Protein AF-A0A0Q0E7V8-F1 (afdb_monomer)

Structure (mmCIF, N/CA/C/O backbone):
data_AF-A0A0Q0E7V8-F1
#
_entry.id   AF-A0A0Q0E7V8-F1
#
loop_
_atom_site.group_PDB
_atom_site.id
_atom_site.type_symbol
_atom_site.label_atom_id
_atom_site.label_alt_id
_atom_site.label_comp_id
_atom_site.label_asym_id
_atom_site.label_entity_id
_atom_site.label_seq_id
_atom_site.pdbx_PDB_ins_code
_atom_site.Cartn_x
_atom_site.Cartn_y
_atom_site.Cartn_z
_atom_site.occupancy
_atom_site.B_iso_or_equiv
_atom_site.auth_seq_id
_atom_site.auth_comp_id
_atom_site.auth_asym_id
_atom_site.auth_atom_id
_atom_site.pdbx_PDB_model_num
ATOM 1 N N . MET A 1 1 ? -2.379 3.615 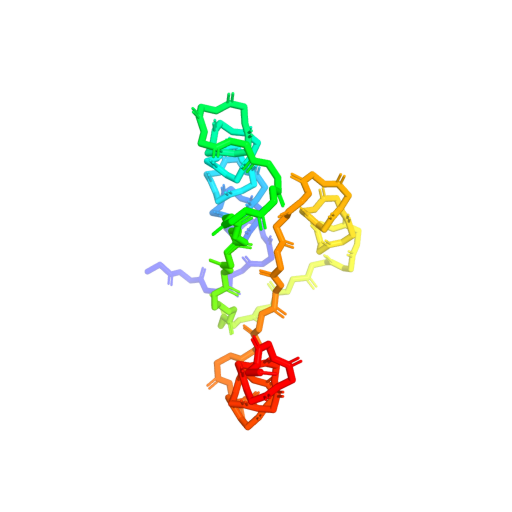-22.291 1.00 45.78 1 MET A N 1
ATOM 2 C CA . MET A 1 1 ? -1.313 4.263 -21.490 1.00 45.78 1 MET A CA 1
ATOM 3 C C . MET A 1 1 ? -0.171 3.271 -21.345 1.00 45.78 1 MET A C 1
ATOM 5 O O . MET A 1 1 ? -0.447 2.123 -21.038 1.00 45.78 1 MET A O 1
ATOM 9 N N . SER A 1 2 ? 1.064 3.674 -21.653 1.00 49.94 2 SER A N 1
ATOM 10 C CA . SER A 1 2 ? 2.258 2.818 -21.548 1.00 49.94 2 SER A CA 1
ATOM 11 C C . SER A 1 2 ? 2.666 2.650 -20.076 1.00 49.94 2 SER A C 1
ATOM 13 O O . SER A 1 2 ? 2.682 3.638 -19.339 1.00 49.94 2 SER A O 1
ATOM 15 N N . ASN A 1 3 ? 2.991 1.419 -19.660 1.00 60.31 3 ASN A N 1
ATOM 16 C CA . ASN A 1 3 ? 3.464 1.049 -18.315 1.00 60.31 3 ASN A CA 1
ATOM 17 C C . ASN A 1 3 ? 4.914 1.513 -18.076 1.00 60.31 3 ASN A C 1
ATOM 19 O O . ASN A 1 3 ? 5.798 0.717 -17.762 1.00 60.31 3 ASN A O 1
ATOM 23 N N . SER A 1 4 ? 5.181 2.801 -18.280 1.00 60.69 4 SER A N 1
ATOM 24 C CA . SER A 1 4 ? 6.489 3.396 -18.032 1.00 60.69 4 SER A CA 1
ATOM 25 C C . SER A 1 4 ? 6.616 3.848 -16.578 1.00 60.69 4 SER A C 1
ATOM 27 O O . SER A 1 4 ? 5.655 4.329 -15.975 1.00 60.69 4 SER A O 1
ATOM 29 N N . ALA A 1 5 ? 7.833 3.772 -16.032 1.00 62.34 5 ALA A N 1
ATOM 30 C CA . ALA A 1 5 ? 8.121 4.145 -14.645 1.00 62.34 5 ALA A CA 1
ATOM 31 C C . ALA A 1 5 ? 7.651 5.568 -14.278 1.00 62.34 5 ALA A C 1
ATOM 33 O O . ALA A 1 5 ? 7.274 5.816 -13.136 1.00 62.34 5 ALA A O 1
ATOM 34 N N . THR A 1 6 ? 7.636 6.499 -15.238 1.00 64.75 6 THR A N 1
ATOM 35 C CA . THR A 1 6 ? 7.158 7.877 -15.039 1.00 64.75 6 THR A CA 1
ATOM 36 C C . THR A 1 6 ? 5.635 7.956 -14.896 1.00 64.75 6 THR A C 1
ATOM 38 O O . THR A 1 6 ? 5.138 8.729 -14.078 1.00 64.75 6 THR A O 1
ATOM 41 N N . ASN A 1 7 ? 4.875 7.163 -15.662 1.00 70.12 7 ASN A N 1
ATOM 42 C CA . ASN A 1 7 ? 3.414 7.119 -15.538 1.00 70.12 7 ASN A CA 1
ATOM 43 C C . ASN A 1 7 ? 3.000 6.470 -14.210 1.00 70.12 7 ASN A C 1
ATOM 45 O O . ASN A 1 7 ? 2.110 6.976 -13.523 1.00 70.12 7 ASN A O 1
ATOM 49 N N . SER A 1 8 ? 3.729 5.424 -13.814 1.00 74.88 8 SER A N 1
ATOM 50 C CA . SER A 1 8 ? 3.582 4.730 -12.537 1.00 74.88 8 SER A CA 1
ATOM 51 C C . SER A 1 8 ? 3.682 5.672 -11.328 1.00 74.88 8 SER A C 1
ATOM 53 O O . SER A 1 8 ? 2.908 5.527 -10.386 1.00 74.88 8 SER A O 1
ATOM 55 N N . VAL A 1 9 ? 4.565 6.685 -11.367 1.00 78.44 9 VAL A N 1
ATOM 56 C CA . VAL A 1 9 ? 4.715 7.667 -10.269 1.00 78.44 9 VAL A CA 1
ATOM 57 C C . VAL A 1 9 ? 3.438 8.466 -10.046 1.00 78.44 9 VAL A C 1
ATOM 59 O O . VAL A 1 9 ? 2.977 8.577 -8.915 1.00 78.44 9 VAL A O 1
ATOM 62 N N . LYS A 1 10 ? 2.853 9.016 -11.119 1.00 77.69 10 LYS A N 1
ATOM 63 C CA . LYS A 1 10 ? 1.654 9.859 -11.007 1.00 77.69 10 LYS A CA 1
ATOM 64 C C . LYS A 1 10 ? 0.497 9.063 -10.403 1.00 77.69 10 LYS A C 1
ATOM 66 O O . LYS A 1 10 ? -0.122 9.514 -9.449 1.00 77.69 10 LYS A O 1
ATOM 71 N N . ARG A 1 11 ? 0.267 7.845 -10.898 1.00 82.75 11 ARG A N 1
ATOM 72 C CA . ARG A 1 11 ? -0.851 7.009 -10.438 1.00 82.75 11 ARG A CA 1
ATOM 73 C C . ARG A 1 11 ? -0.666 6.500 -9.009 1.00 82.75 11 ARG A C 1
ATOM 75 O O . ARG A 1 11 ? -1.636 6.429 -8.262 1.00 82.75 11 ARG A O 1
ATOM 82 N N . LEU A 1 12 ? 0.556 6.135 -8.626 1.00 89.25 12 LEU A N 1
ATOM 83 C CA . LEU A 1 12 ? 0.807 5.590 -7.296 1.00 89.25 12 LEU A CA 1
ATOM 84 C C . LEU A 1 12 ? 0.961 6.692 -6.245 1.00 89.25 12 LEU A C 1
ATOM 86 O O . LEU A 1 12 ? 0.205 6.738 -5.280 1.00 89.25 12 LEU A O 1
ATOM 90 N N . ASN A 1 13 ? 1.917 7.597 -6.440 1.00 89.06 13 ASN A N 1
ATOM 91 C CA . ASN A 1 13 ? 2.286 8.565 -5.411 1.00 89.06 13 ASN A CA 1
ATOM 92 C C . ASN A 1 13 ? 1.336 9.761 -5.382 1.00 89.06 13 ASN A C 1
ATOM 94 O O . ASN A 1 13 ? 0.966 10.215 -4.302 1.00 89.06 13 ASN A O 1
ATOM 98 N N . ASN A 1 14 ? 0.915 10.273 -6.540 1.00 85.56 14 ASN A N 1
ATOM 99 C CA . ASN A 1 14 ? 0.083 11.478 -6.560 1.00 85.56 14 ASN A CA 1
ATOM 100 C C . ASN A 1 14 ? -1.406 11.158 -6.398 1.00 85.56 14 ASN A C 1
ATOM 102 O O . ASN A 1 14 ? -2.109 11.945 -5.777 1.00 85.56 14 ASN A O 1
ATOM 106 N N . ASP A 1 15 ? -1.876 10.006 -6.887 1.00 88.25 15 ASP A N 1
ATOM 107 C CA . ASP A 1 15 ? -3.292 9.644 -6.761 1.00 88.25 15 ASP A CA 1
ATOM 108 C C . ASP A 1 15 ? -3.541 8.680 -5.592 1.00 88.25 15 ASP A C 1
ATOM 110 O O . ASP A 1 15 ? -4.266 9.016 -4.654 1.00 88.25 15 ASP A O 1
ATOM 114 N N . ALA A 1 16 ? -2.967 7.472 -5.627 1.00 90.50 16 ALA A N 1
ATOM 115 C CA . ALA A 1 16 ? -3.311 6.426 -4.661 1.00 90.50 16 ALA A CA 1
ATOM 116 C C . ALA A 1 16 ? -2.836 6.751 -3.235 1.00 90.50 16 ALA A C 1
ATOM 118 O O . ALA A 1 16 ? -3.623 6.662 -2.294 1.00 90.50 16 ALA A O 1
ATOM 119 N N . ALA A 1 17 ? -1.588 7.191 -3.066 1.00 92.88 17 ALA A N 1
ATOM 120 C CA . ALA A 1 17 ? -1.046 7.507 -1.745 1.00 92.88 17 ALA A CA 1
ATOM 121 C C . ALA A 1 17 ? -1.673 8.775 -1.131 1.00 92.88 17 ALA A C 1
ATOM 123 O O . ALA A 1 17 ? -1.877 8.832 0.078 1.00 92.88 17 ALA A O 1
ATOM 124 N N . VAL A 1 18 ? -2.072 9.761 -1.947 1.00 93.62 18 VAL A N 1
ATOM 125 C CA . VAL A 1 18 ? -2.851 10.920 -1.458 1.00 93.62 18 VAL A CA 1
ATOM 126 C C . VAL A 1 18 ? -4.221 10.480 -0.941 1.00 93.62 18 VAL A C 1
ATOM 128 O O . VAL A 1 18 ? -4.654 10.930 0.120 1.00 93.62 18 VAL A O 1
ATOM 131 N N . LYS A 1 19 ? -4.901 9.570 -1.649 1.00 93.56 19 LYS A N 1
ATOM 132 C CA . LYS A 1 19 ? -6.180 9.014 -1.183 1.00 93.56 19 LYS A CA 1
ATOM 133 C C . LYS A 1 19 ? -6.017 8.176 0.083 1.00 93.56 19 LYS A C 1
A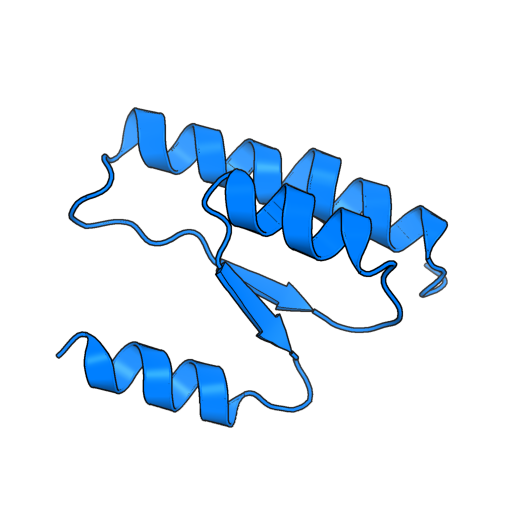TOM 135 O O . LYS A 1 19 ? -6.874 8.270 0.954 1.00 93.56 19 LYS A O 1
ATOM 140 N N . ALA A 1 20 ? -4.926 7.420 0.209 1.00 95.00 20 ALA A N 1
ATOM 141 C CA . ALA A 1 20 ? -4.623 6.658 1.418 1.00 95.00 20 ALA A CA 1
ATOM 142 C C . ALA A 1 20 ? -4.535 7.563 2.652 1.00 95.00 20 ALA A C 1
ATOM 144 O O . ALA A 1 20 ? -5.267 7.353 3.616 1.00 95.00 20 ALA A O 1
ATOM 145 N N . GLU A 1 21 ? -3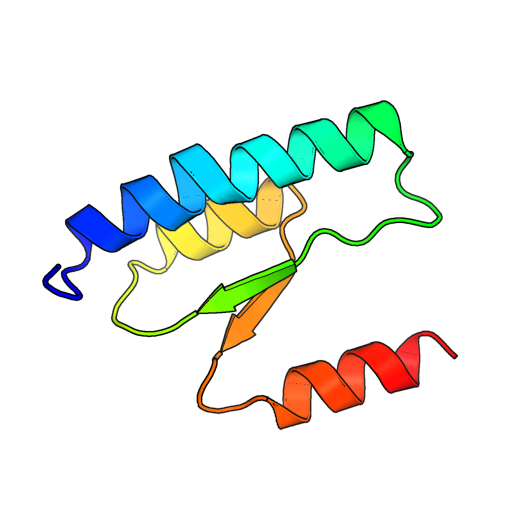.727 8.623 2.592 1.00 94.75 21 GLU A N 1
ATOM 146 C CA . GLU A 1 21 ? -3.624 9.596 3.686 1.00 94.75 21 GLU A CA 1
ATOM 147 C C . GLU A 1 21 ? -4.969 10.241 4.017 1.00 94.75 21 GLU A C 1
ATOM 149 O O . GLU A 1 21 ? -5.296 10.443 5.187 1.00 94.75 21 GLU A O 1
ATOM 154 N N . TYR A 1 22 ? -5.753 10.579 2.992 1.00 95.50 22 TYR A N 1
ATOM 155 C CA . TYR A 1 22 ? -7.080 11.146 3.187 1.00 95.50 22 TYR A CA 1
ATOM 156 C C . TYR A 1 22 ? -8.007 10.166 3.919 1.00 95.50 22 TYR A C 1
ATOM 158 O O . TYR A 1 22 ? -8.612 10.540 4.920 1.00 95.50 22 TYR A O 1
ATOM 166 N N . TRP A 1 23 ? -8.080 8.907 3.483 1.00 95.44 23 TRP A N 1
ATOM 167 C CA . TRP A 1 23 ? -8.917 7.888 4.121 1.00 95.44 23 TRP A CA 1
ATOM 168 C C . TRP A 1 23 ? -8.509 7.617 5.562 1.00 95.44 23 TRP A C 1
ATOM 170 O O . TRP A 1 23 ? -9.377 7.579 6.427 1.00 95.44 23 TRP A O 1
ATOM 180 N N . LEU A 1 24 ? -7.209 7.522 5.844 1.00 94.75 24 LEU A N 1
ATOM 181 C CA . LEU A 1 24 ? -6.718 7.337 7.211 1.00 94.75 24 LEU A CA 1
ATOM 182 C C . LEU A 1 24 ? -7.092 8.515 8.120 1.00 94.75 24 LEU A C 1
ATOM 184 O O . LEU A 1 24 ? -7.435 8.312 9.282 1.00 94.75 24 LEU A O 1
ATOM 188 N N . LYS A 1 25 ? -7.085 9.747 7.594 1.00 94.38 25 LYS A N 1
ATOM 189 C CA . LYS A 1 25 ? -7.535 10.934 8.338 1.00 94.38 25 LYS A CA 1
ATOM 190 C C . LYS A 1 25 ? -9.046 10.953 8.573 1.00 94.38 25 LYS A C 1
ATOM 192 O O . LYS A 1 25 ? -9.472 11.419 9.621 1.00 94.38 25 LYS A O 1
ATOM 197 N N . GLN A 1 26 ? -9.848 10.519 7.600 1.00 95.75 26 GLN A N 1
ATOM 198 C CA . GLN A 1 26 ? -11.313 10.602 7.687 1.00 95.75 26 GLN A CA 1
ATOM 199 C C . GLN A 1 26 ? -11.942 9.443 8.457 1.00 95.75 26 GLN A C 1
ATOM 201 O O . GLN A 1 26 ? -12.894 9.645 9.202 1.00 95.75 26 GLN A O 1
ATOM 206 N N . PHE A 1 27 ? -11.425 8.234 8.265 1.00 93.62 27 PHE A N 1
ATOM 207 C CA . PHE A 1 27 ? -12.028 7.005 8.777 1.00 93.62 27 PHE A CA 1
ATOM 208 C C . PHE A 1 27 ? -11.221 6.378 9.920 1.00 93.62 27 PHE A C 1
ATOM 210 O O . PHE A 1 27 ? -11.648 5.390 10.514 1.00 93.62 27 PHE A O 1
ATOM 217 N N . GLY A 1 28 ? -10.070 6.968 10.253 1.00 90.75 28 GLY A N 1
ATOM 218 C CA . GLY A 1 28 ? -9.164 6.467 11.276 1.00 90.75 28 GLY A CA 1
ATOM 219 C C . GLY A 1 28 ? -8.290 5.313 10.787 1.00 90.75 28 GLY A C 1
ATOM 220 O O . GLY A 1 28 ? -8.443 4.782 9.689 1.00 90.75 28 GLY A O 1
ATOM 221 N N . THR A 1 29 ? -7.339 4.926 11.632 1.00 89.94 29 THR A N 1
ATOM 222 C CA . THR A 1 29 ? -6.324 3.903 11.331 1.00 89.94 29 THR A CA 1
ATOM 223 C C . THR A 1 29 ? -6.686 2.516 11.860 1.00 89.94 29 THR A C 1
ATOM 225 O O . THR A 1 29 ? -6.039 1.540 11.502 1.00 89.94 29 THR A O 1
ATOM 228 N N . ALA A 1 30 ? -7.703 2.413 12.721 1.00 88.25 30 ALA A N 1
ATOM 229 C CA . ALA A 1 30 ? -8.043 1.164 13.404 1.00 88.25 30 ALA A CA 1
ATOM 230 C C . ALA A 1 30 ? -8.857 0.189 12.538 1.00 88.25 30 ALA A C 1
ATOM 232 O O . ALA A 1 30 ? -8.794 -1.014 12.760 1.00 88.25 30 ALA A O 1
ATOM 233 N N . GLN A 1 31 ? -9.643 0.696 11.584 1.00 87.25 31 GLN A N 1
ATOM 234 C CA . GLN A 1 31 ? -10.583 -0.116 10.797 1.00 87.25 31 GLN A CA 1
ATOM 235 C C . GLN A 1 31 ? -10.397 0.022 9.282 1.00 87.2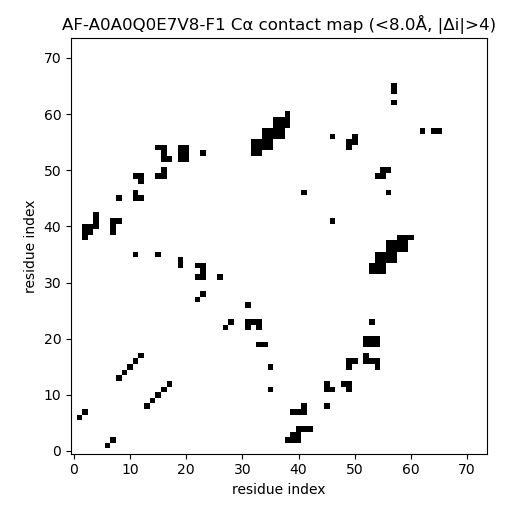5 31 GLN A C 1
ATOM 237 O O . GLN A 1 31 ? -11.088 -0.647 8.518 1.00 87.25 31 GLN A O 1
ATOM 242 N N . VAL A 1 32 ? -9.479 0.881 8.830 1.00 92.00 32 VAL A N 1
ATOM 243 C CA . VAL A 1 32 ? -9.267 1.148 7.406 1.00 92.00 32 VAL A CA 1
ATOM 244 C C . VAL A 1 32 ? -7.820 0.891 7.030 1.00 92.00 32 VAL A C 1
ATOM 246 O O . VAL A 1 32 ? -6.903 1.477 7.601 1.00 92.00 32 VAL A O 1
ATOM 249 N N . VAL A 1 33 ? -7.636 0.052 6.011 1.00 93.56 33 VAL A N 1
ATOM 250 C CA . VAL A 1 33 ? -6.339 -0.222 5.390 1.00 93.56 33 VAL A CA 1
ATOM 251 C C . VAL A 1 33 ? -6.420 0.156 3.908 1.00 93.56 33 VAL A C 1
ATOM 253 O O . VAL A 1 33 ? -7.007 -0.583 3.115 1.00 93.56 33 VAL A O 1
ATOM 256 N N . PRO A 1 34 ? -5.872 1.313 3.499 1.00 95.25 34 PRO A N 1
ATOM 257 C CA . PRO A 1 34 ? -5.784 1.674 2.092 1.00 95.25 34 PRO A CA 1
ATOM 258 C C . PRO A 1 34 ? -4.837 0.729 1.349 1.00 95.25 34 PRO A C 1
ATOM 260 O O . PRO A 1 34 ? -3.696 0.537 1.763 1.00 95.25 34 PRO A O 1
ATOM 263 N N . ALA A 1 35 ? -5.280 0.189 0.215 1.00 94.50 35 ALA A N 1
ATOM 264 C CA . ALA A 1 35 ? -4.494 -0.745 -0.583 1.00 94.50 35 ALA A CA 1
ATOM 265 C C . ALA A 1 35 ? -4.500 -0.383 -2.075 1.00 94.50 35 ALA A C 1
ATOM 267 O O . ALA A 1 35 ? -5.501 0.102 -2.606 1.00 94.50 35 ALA A O 1
ATOM 268 N N . ALA A 1 36 ? -3.389 -0.652 -2.766 1.00 94.75 36 ALA A N 1
ATOM 269 C CA . ALA A 1 36 ? -3.263 -0.509 -4.213 1.00 94.75 36 ALA A CA 1
ATOM 270 C C . ALA A 1 36 ? -2.729 -1.787 -4.873 1.00 94.75 36 ALA A C 1
ATOM 272 O O . ALA A 1 36 ? -1.709 -2.344 -4.466 1.00 94.75 36 ALA A O 1
ATOM 273 N N . GLY A 1 37 ? -3.407 -2.203 -5.946 1.00 93.69 37 GLY A N 1
ATOM 274 C CA . GLY A 1 37 ? -2.945 -3.246 -6.858 1.00 93.69 37 GLY A CA 1
ATOM 275 C C . GLY A 1 37 ? -1.974 -2.684 -7.898 1.00 93.69 37 GLY A C 1
ATOM 276 O O . GLY A 1 37 ? -2.277 -1.694 -8.567 1.00 93.69 37 GLY A O 1
ATOM 277 N N . LEU A 1 38 ? -0.813 -3.317 -8.052 1.00 92.69 38 LEU A N 1
ATOM 278 C CA . LEU A 1 38 ? 0.265 -2.865 -8.926 1.00 92.69 38 LEU A CA 1
ATOM 279 C C . LEU A 1 38 ? 0.397 -3.755 -10.164 1.00 92.69 38 LEU A C 1
ATOM 281 O O . LEU A 1 38 ? 0.539 -4.976 -10.067 1.00 92.69 38 LEU A O 1
ATOM 285 N N . ALA A 1 39 ? 0.413 -3.127 -11.337 1.00 89.75 39 ALA A N 1
ATOM 286 C CA . ALA A 1 39 ? 0.750 -3.753 -12.611 1.00 89.75 39 ALA A CA 1
ATOM 287 C C . ALA A 1 39 ? 1.726 -2.846 -13.371 1.00 89.75 39 ALA A C 1
ATOM 289 O O . ALA A 1 39 ? 1.455 -1.659 -13.552 1.00 89.75 39 ALA A O 1
ATOM 290 N N . GLY A 1 40 ? 2.859 -3.396 -13.811 1.00 87.00 40 GLY A N 1
ATOM 291 C CA . GLY A 1 40 ? 3.902 -2.653 -14.523 1.00 87.00 40 GLY A CA 1
ATOM 292 C C . GLY A 1 40 ? 5.161 -2.416 -13.690 1.00 87.00 40 GLY A C 1
ATOM 293 O O . GLY A 1 40 ? 5.394 -3.083 -12.685 1.00 87.00 40 GLY A O 1
ATOM 294 N N . VAL A 1 41 ? 5.997 -1.480 -14.143 1.00 85.81 41 VAL A N 1
ATOM 295 C CA . VAL A 1 41 ? 7.330 -1.234 -13.577 1.00 85.81 41 VAL A CA 1
ATOM 296 C C . VAL A 1 41 ? 7.325 0.023 -12.713 1.00 85.81 41 VAL A C 1
ATOM 298 O O . VAL A 1 41 ? 6.797 1.069 -13.107 1.00 85.81 41 VAL A O 1
ATOM 301 N N . P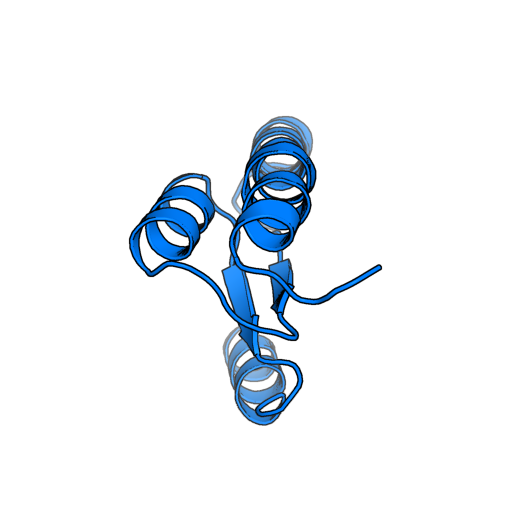HE A 1 42 ? 7.952 -0.072 -11.542 1.00 88.88 42 PHE A N 1
ATOM 302 C CA . PHE A 1 42 ? 8.027 0.994 -10.549 1.00 88.88 42 PHE A CA 1
ATOM 303 C C . PHE A 1 42 ? 9.467 1.153 -10.059 1.00 88.88 42 PHE A C 1
ATOM 305 O O . PHE A 1 42 ? 10.205 0.178 -9.944 1.00 88.88 42 PHE A O 1
ATOM 312 N N . LYS A 1 43 ? 9.868 2.389 -9.744 1.00 90.12 43 LYS A N 1
ATOM 313 C CA . LYS A 1 43 ? 11.095 2.623 -8.971 1.00 90.12 43 LYS A CA 1
ATOM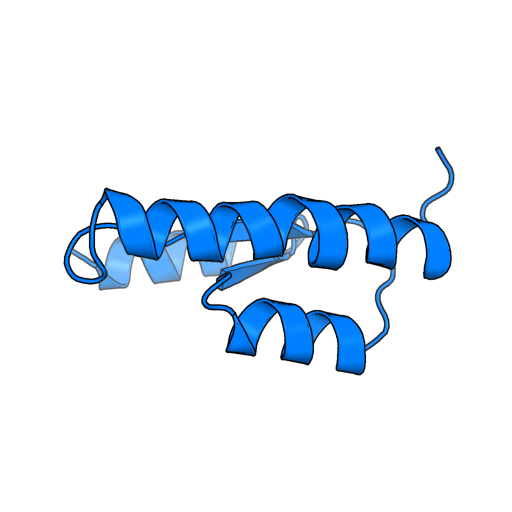 314 C C . LYS A 1 43 ? 10.820 2.277 -7.510 1.00 90.12 43 LYS A C 1
ATOM 316 O O . LYS A 1 43 ? 9.799 2.717 -6.987 1.00 90.12 43 LYS A O 1
ATOM 321 N N . VAL A 1 44 ? 11.752 1.583 -6.859 1.00 92.88 44 VAL A N 1
ATOM 322 C CA . VAL A 1 44 ? 11.635 1.170 -5.447 1.00 92.88 44 VAL A CA 1
ATOM 323 C C . VAL A 1 44 ? 11.332 2.360 -4.534 1.00 92.88 44 VAL A C 1
ATOM 325 O O . VAL A 1 44 ? 10.360 2.305 -3.793 1.00 92.88 44 VAL A O 1
ATOM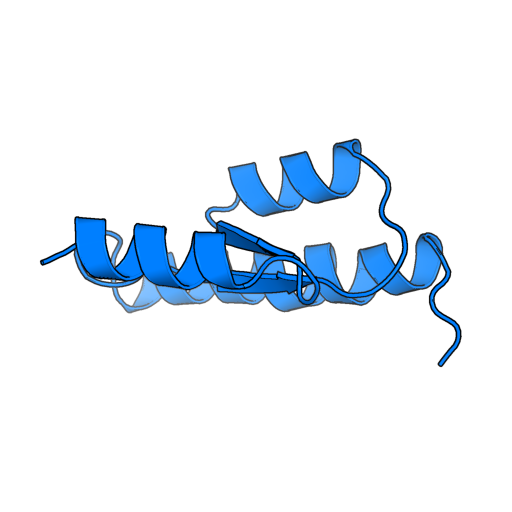 328 N N . LEU A 1 45 ? 12.040 3.483 -4.706 1.00 93.00 45 LEU A N 1
ATOM 329 C CA . LEU A 1 45 ? 11.803 4.719 -3.944 1.00 93.00 45 LEU A CA 1
ATOM 330 C C . LEU A 1 45 ? 10.336 5.180 -3.973 1.00 93.00 45 LEU A C 1
ATOM 332 O O . LEU A 1 45 ? 9.820 5.696 -2.988 1.00 93.00 45 LEU A O 1
ATOM 336 N N . ASN A 1 46 ? 9.642 5.001 -5.099 1.00 91.81 46 ASN A N 1
ATOM 337 C CA . ASN A 1 46 ? 8.240 5.395 -5.196 1.00 91.81 46 ASN A CA 1
ATOM 338 C C . ASN A 1 46 ? 7.330 4.433 -4.428 1.00 91.81 46 ASN A C 1
ATOM 340 O O . ASN A 1 46 ? 6.343 4.874 -3.855 1.00 91.81 46 ASN A O 1
ATOM 344 N N . LEU A 1 47 ? 7.661 3.140 -4.409 1.00 94.25 47 LEU A N 1
ATOM 345 C CA . LEU A 1 47 ? 6.933 2.154 -3.612 1.00 94.25 47 LEU A CA 1
ATOM 346 C C . LEU A 1 47 ? 7.098 2.463 -2.120 1.00 94.25 47 LEU A C 1
ATOM 348 O O . LEU A 1 47 ? 6.105 2.561 -1.407 1.00 94.25 47 LEU A O 1
ATOM 352 N N . GLU A 1 48 ? 8.329 2.729 -1.681 1.00 95.44 48 GLU A N 1
ATOM 353 C CA . GLU A 1 48 ? 8.644 3.096 -0.295 1.00 95.44 48 GLU A CA 1
ATOM 354 C C . GLU A 1 48 ? 7.915 4.373 0.139 1.00 95.44 48 GLU A C 1
ATOM 356 O O . GLU A 1 48 ? 7.318 4.415 1.213 1.00 95.44 48 GLU A O 1
ATOM 361 N N . GLN A 1 49 ? 7.902 5.403 -0.715 1.00 94.06 49 GLN A N 1
ATOM 362 C CA . GLN A 1 49 ? 7.156 6.639 -0.463 1.00 94.06 49 GLN A CA 1
ATOM 363 C C . GLN A 1 49 ? 5.645 6.414 -0.377 1.00 94.06 49 GLN A C 1
ATOM 365 O O . GLN A 1 49 ? 4.973 7.084 0.399 1.00 94.06 49 GLN A O 1
ATOM 370 N N . ALA A 1 50 ? 5.082 5.508 -1.174 1.00 94.81 50 ALA A N 1
ATOM 371 C CA . ALA A 1 50 ? 3.666 5.182 -1.072 1.00 94.81 50 ALA A CA 1
ATOM 372 C C . ALA A 1 50 ? 3.360 4.441 0.241 1.00 94.81 50 ALA A C 1
ATOM 374 O O . ALA A 1 50 ? 2.388 4.765 0.924 1.00 94.81 50 ALA A O 1
ATOM 375 N N . GLN A 1 51 ? 4.224 3.500 0.632 1.00 95.44 51 GLN A N 1
ATOM 376 C CA . GLN A 1 51 ? 4.077 2.731 1.869 1.00 95.44 51 GLN A CA 1
ATOM 377 C C . GLN A 1 51 ? 4.223 3.593 3.122 1.00 95.44 51 GLN A C 1
ATOM 379 O O . GLN A 1 51 ? 3.426 3.452 4.047 1.00 95.44 51 GLN A O 1
ATOM 384 N N . SER A 1 52 ? 5.175 4.531 3.148 1.00 95.56 52 SER A N 1
ATOM 385 C CA . SER A 1 52 ? 5.354 5.444 4.288 1.00 95.56 52 SER A CA 1
ATOM 386 C C . SER A 1 52 ? 4.143 6.351 4.528 1.00 95.56 52 SER A C 1
ATOM 388 O O . SER A 1 52 ? 3.938 6.837 5.637 1.00 95.56 52 SER A O 1
ATOM 390 N N . ARG A 1 53 ? 3.305 6.529 3.502 1.00 94.56 53 ARG A N 1
ATOM 391 C CA . ARG A 1 53 ? 2.050 7.291 3.539 1.00 94.56 53 ARG A CA 1
ATOM 392 C C . ARG A 1 53 ? 0.833 6.430 3.892 1.00 94.56 53 ARG A C 1
ATOM 394 O O . ARG A 1 53 ? -0.303 6.890 3.801 1.00 94.56 53 ARG A O 1
ATOM 401 N N . GLY A 1 54 ? 1.063 5.180 4.294 1.00 93.50 54 GLY A N 1
ATOM 402 C CA . GLY A 1 54 ? 0.025 4.257 4.744 1.00 93.50 54 GLY A CA 1
ATOM 403 C C . GLY A 1 54 ? -0.706 3.526 3.619 1.00 93.50 54 GLY A C 1
ATOM 404 O O . GLY A 1 54 ? -1.779 2.982 3.861 1.00 93.50 54 GLY A O 1
ATOM 405 N N . LEU A 1 55 ? -0.158 3.506 2.397 1.00 96.38 55 LEU A N 1
ATOM 406 C CA . LEU A 1 55 ? -0.704 2.703 1.304 1.00 96.38 55 LEU A CA 1
ATOM 407 C C . LEU A 1 55 ? -0.066 1.307 1.289 1.00 96.38 55 LEU A C 1
ATOM 409 O O . LEU A 1 55 ? 1.124 1.156 1.016 1.00 96.38 55 LEU A O 1
ATOM 413 N N . SER A 1 56 ? -0.868 0.272 1.519 1.00 95.88 56 SER A N 1
ATOM 414 C CA . SER A 1 56 ? -0.458 -1.120 1.324 1.00 95.88 56 SER A CA 1
ATOM 415 C C . SER A 1 56 ? -0.395 -1.462 -0.165 1.00 95.88 56 SER A C 1
ATOM 417 O O . SER A 1 56 ? -1.243 -1.040 -0.952 1.00 95.88 56 SER A O 1
ATOM 419 N N . LEU A 1 57 ? 0.610 -2.234 -0.573 1.00 96.00 57 LEU A N 1
ATOM 420 C CA . LEU A 1 57 ? 0.879 -2.530 -1.980 1.00 96.00 57 LEU A CA 1
ATOM 421 C C . LEU A 1 57 ? 0.777 -4.030 -2.240 1.00 96.00 57 LEU A C 1
ATOM 423 O O . LEU A 1 57 ? 1.395 -4.821 -1.532 1.00 96.00 57 LEU A O 1
ATOM 427 N N . PHE A 1 58 ? 0.051 -4.403 -3.291 1.00 95.69 58 PHE A N 1
ATOM 428 C CA . PHE A 1 58 ? -0.103 -5.792 -3.718 1.00 95.69 58 PHE A CA 1
ATOM 429 C C . PHE A 1 58 ? 0.172 -5.913 -5.211 1.00 95.69 58 PHE A C 1
ATOM 431 O O . PHE A 1 58 ? -0.344 -5.134 -6.012 1.00 95.69 58 PHE A O 1
ATOM 438 N N . TRP A 1 59 ? 0.979 -6.890 -5.613 1.00 94.25 59 TRP A N 1
ATOM 439 C CA . TRP A 1 59 ? 1.254 -7.122 -7.026 1.00 94.25 59 TRP A CA 1
ATOM 440 C C . TRP A 1 59 ? 0.108 -7.891 -7.674 1.00 94.25 59 TRP A C 1
ATOM 442 O O . TRP A 1 59 ? -0.308 -8.938 -7.196 1.00 94.25 59 TRP A O 1
ATOM 452 N N . SER A 1 60 ? -0.376 -7.394 -8.810 1.00 92.44 60 SER A N 1
ATOM 453 C CA . SER A 1 60 ? -1.472 -8.028 -9.559 1.00 92.44 60 SER A CA 1
ATOM 454 C C . SER A 1 60 ? -1.152 -9.440 -10.063 1.00 92.44 60 SER A C 1
ATOM 456 O O . SER A 1 60 ? -2.072 -10.208 -10.314 1.00 92.44 60 SER A O 1
ATOM 458 N N . HIS A 1 61 ? 0.130 -9.785 -10.204 1.00 91.88 61 HIS A N 1
ATOM 459 C CA . HIS A 1 61 ? 0.579 -11.119 -10.609 1.00 91.88 61 HIS A CA 1
ATOM 460 C C . HIS A 1 61 ? 0.825 -12.071 -9.424 1.00 91.88 61 HIS A C 1
ATOM 462 O O . HIS A 1 61 ? 1.157 -13.226 -9.656 1.00 91.88 61 HIS A O 1
A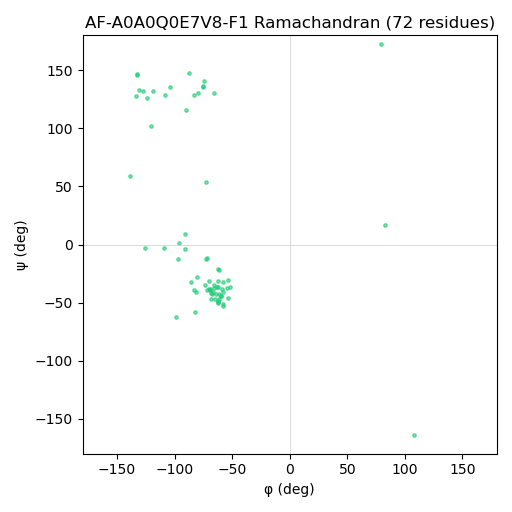TOM 468 N N . ASP A 1 62 ? 0.685 -11.595 -8.182 1.00 93.38 62 ASP A N 1
ATOM 469 C CA . ASP A 1 62 ? 0.899 -12.365 -6.947 1.00 93.38 62 ASP A CA 1
ATOM 470 C C . ASP A 1 62 ? -0.194 -12.013 -5.920 1.00 93.38 62 ASP A C 1
ATOM 472 O O . ASP A 1 62 ? 0.051 -11.477 -4.836 1.00 93.38 62 ASP A O 1
ATOM 476 N N . LEU A 1 63 ? -1.453 -12.246 -6.311 1.00 94.12 63 LEU A N 1
ATOM 477 C CA . LEU A 1 63 ? -2.626 -11.930 -5.486 1.00 94.12 63 LEU A CA 1
ATOM 478 C C . LEU A 1 63 ? -2.802 -12.880 -4.297 1.00 94.12 63 LEU A C 1
ATOM 480 O O . LEU A 1 63 ? -3.535 -12.546 -3.366 1.00 94.12 63 LEU A O 1
ATOM 484 N N . ASP A 1 64 ? -2.084 -14.000 -4.261 1.00 96.19 64 ASP A N 1
ATOM 485 C CA . ASP A 1 64 ? -2.065 -14.897 -3.104 1.00 96.19 64 ASP A CA 1
ATOM 486 C C . ASP A 1 64 ? -1.595 -14.158 -1.841 1.00 96.19 64 ASP A C 1
ATOM 488 O O . ASP A 1 64 ? -2.095 -14.404 -0.743 1.00 96.19 64 ASP A O 1
ATOM 492 N N . LYS A 1 65 ? -0.705 -13.164 -1.988 1.00 94.62 65 LYS A N 1
ATOM 493 C CA . LYS A 1 65 ? -0.279 -12.285 -0.885 1.00 94.62 65 LYS A CA 1
ATOM 494 C C . LYS A 1 65 ? -1.403 -11.403 -0.354 1.00 94.62 65 LYS A C 1
ATOM 496 O O . LYS A 1 65 ? -1.442 -11.142 0.846 1.00 94.62 65 LYS A O 1
ATOM 501 N N . LEU A 1 66 ? -2.307 -10.948 -1.223 1.00 93.75 66 LEU A N 1
ATOM 502 C CA . LEU A 1 66 ? -3.494 -10.207 -0.797 1.00 93.75 66 LEU A CA 1
ATOM 503 C C . LEU A 1 66 ? -4.446 -11.123 -0.023 1.00 93.75 66 LEU A C 1
ATOM 505 O O . LEU A 1 66 ? -4.940 -10.725 1.028 1.00 93.75 66 LEU A O 1
ATOM 509 N N . GLY A 1 67 ? -4.654 -12.353 -0.502 1.00 94.94 67 GLY A N 1
ATOM 510 C CA . GLY A 1 67 ? -5.447 -13.359 0.210 1.00 94.94 67 GLY A CA 1
ATOM 511 C C . GLY A 1 67 ? -4.890 -13.643 1.607 1.00 94.94 67 GLY A C 1
ATOM 512 O O . GLY A 1 67 ? -5.601 -13.490 2.596 1.00 94.94 67 GLY A O 1
ATOM 513 N N . ALA A 1 68 ? -3.589 -13.933 1.696 1.00 96.19 68 ALA A N 1
ATOM 514 C CA . ALA A 1 68 ? -2.906 -14.178 2.966 1.00 96.19 68 ALA A CA 1
ATOM 515 C C . ALA A 1 68 ? -2.990 -12.983 3.930 1.00 96.19 68 ALA A C 1
ATOM 517 O O . ALA A 1 68 ? -3.159 -13.168 5.135 1.00 96.19 68 ALA A O 1
ATOM 518 N N . PHE A 1 69 ? -2.904 -11.753 3.410 1.00 93.88 69 PHE A N 1
ATOM 519 C CA . PHE A 1 69 ? -3.102 -10.551 4.214 1.00 93.88 69 PHE A CA 1
ATOM 520 C C . PHE A 1 69 ? -4.521 -10.486 4.789 1.00 93.88 69 PHE A C 1
ATOM 522 O O . PHE A 1 69 ? -4.668 -10.320 5.996 1.00 93.88 69 PHE A O 1
ATOM 529 N N . ILE A 1 70 ? -5.558 -10.668 3.965 1.00 92.81 70 ILE A N 1
ATOM 530 C CA . ILE A 1 70 ? -6.957 -10.632 4.420 1.00 92.81 70 ILE A CA 1
ATOM 531 C C . ILE A 1 70 ? -7.206 -11.710 5.480 1.00 92.81 70 ILE A C 1
ATOM 533 O O . ILE A 1 70 ? -7.798 -11.425 6.520 1.00 92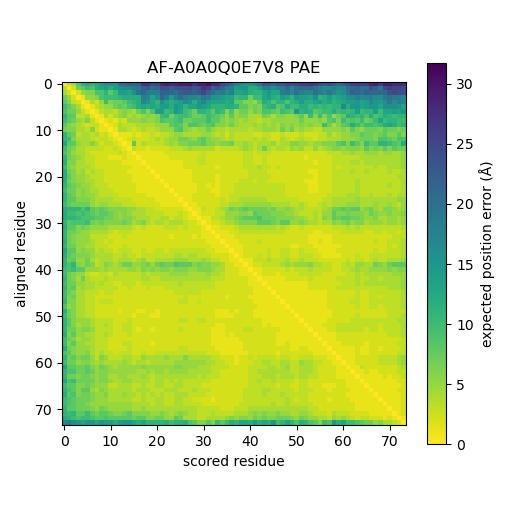.81 70 ILE A O 1
ATOM 537 N N . ASP A 1 71 ? -6.713 -12.928 5.264 1.00 95.56 71 ASP A N 1
ATOM 538 C CA . ASP A 1 71 ? -6.861 -14.016 6.233 1.00 95.56 71 ASP A CA 1
ATOM 539 C C . ASP A 1 71 ? -6.177 -13.724 7.575 1.00 95.56 71 ASP A C 1
ATOM 541 O O . ASP A 1 71 ? -6.693 -14.128 8.612 1.00 95.56 71 ASP A O 1
ATOM 545 N N . SER A 1 72 ? -5.074 -12.967 7.581 1.00 92.56 72 SER A N 1
ATOM 546 C CA . SER A 1 72 ? -4.396 -12.540 8.816 1.00 92.56 72 SER A CA 1
ATOM 547 C C . SER A 1 72 ? -5.152 -11.477 9.620 1.00 92.56 72 SER A C 1
ATOM 549 O O . SER A 1 72 ? -4.780 -11.198 10.756 1.00 92.56 72 SER A O 1
ATOM 551 N N . THR A 1 73 ? -6.194 -10.874 9.036 1.00 86.50 73 THR A N 1
ATOM 552 C CA . THR A 1 73 ? -7.025 -9.850 9.695 1.00 86.50 73 THR A CA 1
ATOM 553 C C . THR A 1 73 ? -8.300 -10.415 10.324 1.00 86.50 73 THR A C 1
ATOM 555 O O . THR A 1 73 ? -9.097 -9.645 10.860 1.00 86.50 73 THR A O 1
ATOM 558 N N . LYS A 1 74 ? -8.505 -11.735 10.229 1.00 75.94 74 LYS A N 1
ATOM 559 C CA . LYS A 1 74 ? -9.630 -12.454 10.840 1.00 75.94 74 LYS A CA 1
ATOM 560 C C . LYS A 1 74 ? -9.453 -12.665 12.340 1.00 75.94 74 LYS A C 1
ATOM 562 O O . LYS A 1 74 ? -8.299 -12.832 12.789 1.00 75.94 74 LYS A O 1
#

Solvent-accessible surface area (backbone atoms only — not comparable to full-atom values): 4259 Å² total; per-residue (Å²): 135,76,72,39,51,72,55,42,43,52,55,41,49,64,46,50,19,48,50,17,42,50,46,38,70,75,67,34,71,89,84,51,80,39,71,46,79,44,82,76,48,71,55,65,71,54,54,52,56,18,41,77,41,55,24,44,79,37,44,67,92,49,52,66,59,52,51,54,51,57,62,70,73,110

Sequence (74 aa):
MSNSATNSVKRLNNDAAVKAEYWLKQFGTAQVVPAAGLAGVFKVLNLEQAQSRGLSLFWSHDLDKLGAFIDSTK

Nearest PDB structures (foldseek):
  1wog-assembly1_D  TM=4.990E-01  e=2.226E+00  Deinococcus radiodurans

Foldseek 3Di:
DDLDQVVVLCCQQVPQLVVQLVCCVPVNDPPDQREDEDDHDYDPVSVVNSVVSRYHYDYPVCCVVVVVVVVVVD

Organism: NCBI:txid251720

Mean predicted aligned error: 4.52 Å

Radius of gyration: 12.71 Å; Cα contacts (8 Å, |Δi|>4): 87; chains: 1; bounding box: 24×26×35 Å

InterPro domains:
  IPR019072 Restriction endonuclease, type II, XamI-like [PF09572] (1-59)

Secondary structure (DSSP, 8-state):
----HHHHHIIIIIIIHHHHHHHHHHH-SSS---EEEE-S---HHHHHHHHHTT-EEEETT-THHHHHHHHTT-

pLDDT: mean 88.68, std 10.87, range [45.78, 96.38]